Protein AF-A0A975SZF0-F1 (afdb_monomer_lite)

Radius of gyration: 10.31 Å; chains: 1; bounding box: 25×17×26 Å

Sequence (58 aa):
MTTYRFLDGMGQVVTEAAFDAHADALAWAAGDDDLEEVQRVEYLGPEGDWRWAGPLLG

Secondary structure (DSSP, 8-state):
-EEEEEEETTS-EEEEEEESSHHHHHHHHHT-GGGTTEEEEEEE-TTS-EEEEE-S--

Structure (mmCIF, N/CA/C/O backbone):
data_AF-A0A975SZF0-F1
#
_entry.id   AF-A0A975SZF0-F1
#
loop_
_atom_site.group_PDB
_atom_site.id
_atom_site.type_symbol
_atom_site.label_atom_id
_atom_site.label_alt_id
_atom_site.label_comp_id
_atom_site.label_asym_id
_atom_site.label_entity_id
_atom_site.label_seq_id
_atom_site.pdbx_PDB_ins_code
_atom_site.Cartn_x
_atom_site.Cartn_y
_atom_site.Cartn_z
_atom_site.occupancy
_atom_site.B_iso_or_equiv
_atom_site.auth_seq_id
_atom_site.auth_comp_id
_atom_site.auth_asym_id
_atom_site.auth_atom_id
_atom_site.pdbx_PDB_model_num
ATOM 1 N N . MET A 1 1 ? -10.241 4.782 5.570 1.00 89.19 1 MET A N 1
ATOM 2 C CA . MET A 1 1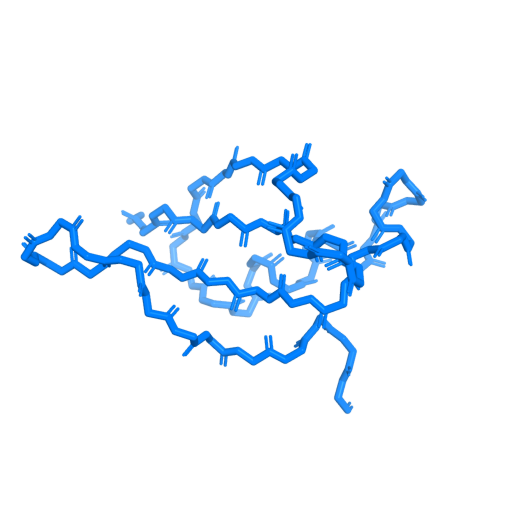 ? -8.792 4.897 5.331 1.00 89.19 1 MET A CA 1
ATOM 3 C C . MET A 1 1 ? -8.014 3.788 6.027 1.00 89.19 1 MET A C 1
ATOM 5 O O . MET A 1 1 ? -8.010 3.715 7.251 1.00 89.19 1 MET A O 1
ATOM 9 N N . THR A 1 2 ? -7.380 2.931 5.234 1.00 95.69 2 THR A N 1
ATOM 10 C CA . THR A 1 2 ? -6.432 1.894 5.655 1.00 95.69 2 THR A CA 1
ATOM 11 C C . THR A 1 2 ? -5.024 2.382 5.336 1.00 95.69 2 THR A C 1
ATOM 13 O O . THR A 1 2 ? -4.805 2.943 4.262 1.00 95.69 2 THR A O 1
ATOM 16 N N . THR A 1 3 ? -4.076 2.192 6.251 1.00 97.38 3 THR A N 1
ATOM 17 C CA . THR A 1 3 ? -2.668 2.525 6.001 1.00 97.38 3 THR A CA 1
ATOM 18 C C . THR A 1 3 ? -2.034 1.449 5.133 1.00 97.38 3 THR A C 1
ATOM 20 O O . THR A 1 3 ? -2.138 0.261 5.441 1.00 97.38 3 THR A O 1
ATOM 23 N N . TYR A 1 4 ? -1.362 1.873 4.073 1.00 97.12 4 TYR A N 1
ATOM 24 C CA . TYR A 1 4 ? -0.561 1.041 3.195 1.00 97.12 4 TYR A CA 1
ATOM 25 C C . TYR A 1 4 ? 0.903 1.433 3.327 1.00 97.12 4 TYR A C 1
ATOM 27 O O . TYR A 1 4 ? 1.221 2.609 3.499 1.00 97.12 4 TYR A O 1
ATOM 35 N N . ARG A 1 5 ? 1.783 0.443 3.211 1.00 97.06 5 ARG A N 1
ATOM 36 C CA . ARG A 1 5 ? 3.217 0.658 3.053 1.00 97.06 5 ARG A CA 1
ATOM 37 C C . ARG A 1 5 ? 3.698 -0.002 1.773 1.00 97.06 5 ARG A C 1
ATOM 39 O O . ARG A 1 5 ? 3.241 -1.091 1.410 1.00 97.06 5 ARG A O 1
ATOM 46 N N . PHE A 1 6 ? 4.619 0.675 1.113 1.00 95.94 6 PHE A N 1
ATOM 47 C CA . PHE A 1 6 ? 5.166 0.294 -0.177 1.00 95.94 6 PHE A CA 1
ATOM 48 C C . PHE A 1 6 ? 6.630 -0.045 0.032 1.00 95.94 6 PHE A C 1
ATOM 50 O O . PHE A 1 6 ? 7.364 0.735 0.644 1.00 95.94 6 PHE A O 1
ATOM 57 N N . LEU A 1 7 ? 7.023 -1.239 -0.399 1.00 96.75 7 LEU A N 1
ATOM 58 C CA . LEU A 1 7 ? 8.341 -1.781 -0.130 1.00 96.75 7 LEU A CA 1
ATOM 59 C C . LEU A 1 7 ? 9.095 -2.0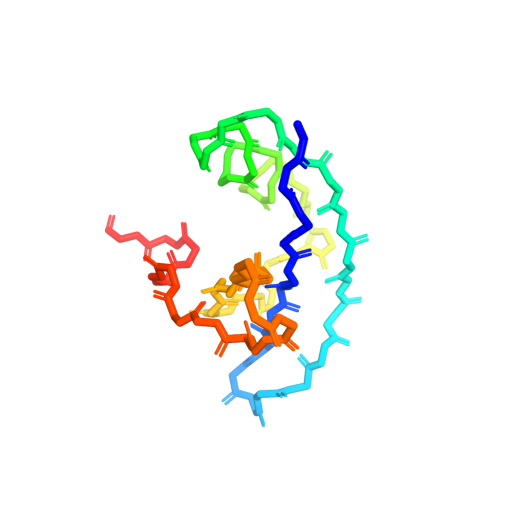82 -1.415 1.00 96.75 7 LEU A C 1
ATOM 61 O O . LEU A 1 7 ? 8.513 -2.571 -2.390 1.00 96.75 7 LEU A O 1
ATOM 65 N N . ASP A 1 8 ? 10.399 -1.845 -1.361 1.00 94.50 8 ASP A N 1
ATOM 66 C CA . ASP A 1 8 ? 11.336 -2.211 -2.413 1.00 94.50 8 ASP A CA 1
ATOM 67 C C . ASP A 1 8 ? 11.537 -3.741 -2.499 1.00 94.50 8 ASP A C 1
ATOM 69 O O . ASP A 1 8 ? 10.991 -4.533 -1.716 1.00 94.50 8 ASP A O 1
ATOM 73 N N . GLY A 1 9 ? 12.364 -4.183 -3.450 1.00 90.88 9 GLY A N 1
ATOM 74 C CA . GLY A 1 9 ? 12.723 -5.599 -3.609 1.00 90.88 9 GLY A CA 1
ATOM 75 C C . GLY A 1 9 ? 13.494 -6.210 -2.427 1.00 90.88 9 GLY A C 1
ATOM 76 O O . GLY A 1 9 ? 13.601 -7.433 -2.333 1.00 90.88 9 GLY A O 1
ATOM 77 N N . MET A 1 10 ? 14.018 -5.390 -1.513 1.00 94.00 10 MET A N 1
ATOM 78 C CA . MET A 1 10 ? 14.702 -5.809 -0.284 1.00 94.00 10 MET A CA 1
ATOM 79 C C . MET A 1 10 ? 13.765 -5.821 0.936 1.00 94.00 10 MET A C 1
ATOM 81 O O . MET A 1 10 ? 14.187 -6.190 2.037 1.00 94.00 10 MET A O 1
ATOM 85 N N . GLY A 1 11 ? 12.496 -5.443 0.762 1.00 93.12 11 GLY A N 1
ATOM 86 C CA . GLY A 1 11 ? 11.523 -5.323 1.841 1.00 93.12 11 GLY A CA 1
ATOM 87 C C . GLY A 1 11 ? 11.756 -4.110 2.744 1.00 93.12 11 GLY A C 1
ATOM 88 O O . GLY A 1 11 ? 11.309 -4.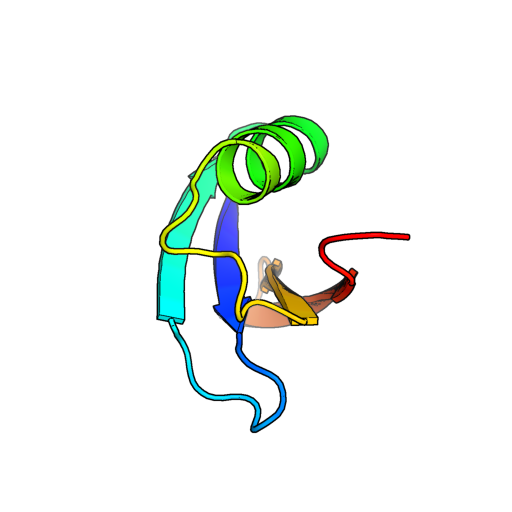129 3.891 1.00 93.12 11 GLY A O 1
ATOM 89 N N . GLN A 1 12 ? 12.470 -3.085 2.275 1.00 95.62 12 GLN A N 1
ATOM 90 C CA . GLN A 1 12 ? 12.572 -1.797 2.959 1.00 95.62 12 GLN A CA 1
ATOM 91 C C . GLN A 1 12 ? 11.360 -0.935 2.626 1.00 95.62 12 GLN A C 1
ATOM 93 O O . GLN A 1 12 ? 10.854 -0.974 1.510 1.00 95.62 12 GLN A O 1
ATOM 98 N N . VAL A 1 13 ? 10.884 -0.164 3.603 1.00 95.75 13 VAL A N 1
ATOM 99 C CA . VAL A 1 13 ? 9.763 0.757 3.396 1.00 95.75 13 VAL A CA 1
ATOM 100 C C . VAL A 1 13 ? 10.263 1.969 2.622 1.00 95.75 13 VAL A C 1
ATOM 102 O O . VAL A 1 13 ? 11.106 2.711 3.121 1.00 95.75 13 VAL A O 1
ATOM 105 N N . VAL A 1 14 ? 9.709 2.167 1.430 1.00 95.12 14 VAL A N 1
ATOM 106 C CA . VAL A 1 14 ? 9.930 3.360 0.608 1.00 95.12 14 VAL A CA 1
ATOM 107 C C . VAL A 1 14 ? 9.030 4.486 1.113 1.00 95.12 14 VAL A C 1
ATOM 109 O O . VAL A 1 14 ? 9.480 5.606 1.336 1.00 95.12 14 VAL A O 1
ATOM 112 N N . THR A 1 15 ? 7.750 4.176 1.352 1.00 95.75 15 THR A N 1
ATOM 113 C CA . THR A 1 15 ? 6.763 5.148 1.836 1.00 95.75 15 THR A CA 1
ATOM 114 C C . THR A 1 15 ? 5.551 4.483 2.496 1.00 95.75 15 THR A C 1
ATOM 116 O O . THR A 1 15 ? 5.294 3.286 2.318 1.00 95.75 15 THR A O 1
ATOM 119 N N . GLU A 1 16 ? 4.793 5.278 3.251 1.00 96.44 16 GLU A N 1
ATOM 120 C CA . GLU A 1 16 ? 3.544 4.896 3.910 1.00 96.44 16 GLU A CA 1
ATOM 121 C C . GLU A 1 16 ? 2.474 5.961 3.662 1.00 96.44 16 GLU A C 1
ATOM 123 O O . GLU A 1 16 ? 2.714 7.156 3.838 1.00 96.44 16 GLU A O 1
ATOM 128 N N . ALA A 1 17 ? 1.272 5.536 3.281 1.00 95.50 17 ALA A N 1
ATOM 129 C CA . ALA A 1 17 ? 0.159 6.439 3.013 1.00 95.50 17 ALA A CA 1
ATOM 130 C C . ALA A 1 17 ? -1.190 5.760 3.283 1.00 95.50 17 ALA A C 1
ATOM 132 O O . ALA A 1 17 ? -1.313 4.535 3.244 1.00 95.50 17 ALA A O 1
ATOM 133 N N . ALA A 1 18 ? -2.215 6.556 3.595 1.00 96.88 18 ALA A N 1
ATOM 134 C CA . ALA A 1 18 ? -3.546 6.054 3.917 1.00 96.88 18 ALA A CA 1
ATOM 135 C C . ALA A 1 18 ? -4.515 6.268 2.750 1.00 96.88 18 ALA A C 1
ATOM 137 O O . ALA A 1 18 ? -4.646 7.382 2.249 1.00 96.88 18 ALA A O 1
ATOM 138 N N . PHE A 1 19 ? -5.236 5.212 2.370 1.00 96.19 19 PHE A N 1
ATOM 139 C CA . PHE A 1 19 ? -6.180 5.219 1.249 1.00 96.19 19 PHE A CA 1
ATOM 140 C C . PHE A 1 19 ? -7.518 4.612 1.660 1.00 96.19 19 PHE A C 1
ATOM 142 O O . PHE A 1 19 ? -7.586 3.801 2.587 1.00 96.19 19 PHE A O 1
ATOM 149 N N . ASP A 1 20 ? -8.601 4.997 0.991 1.00 95.12 20 ASP A N 1
ATOM 150 C CA . ASP A 1 20 ? -9.927 4.431 1.260 1.00 95.12 20 ASP A CA 1
ATOM 151 C C . ASP A 1 20 ? -10.151 3.090 0.562 1.00 95.12 20 ASP A C 1
ATOM 153 O O . ASP A 1 20 ? -10.796 2.213 1.142 1.00 95.12 20 ASP A O 1
ATOM 157 N N . ALA A 1 21 ? -9.561 2.890 -0.619 1.00 92.31 21 ALA A N 1
ATOM 158 C CA . ALA A 1 21 ? -9.549 1.606 -1.303 1.00 92.31 21 ALA A CA 1
ATOM 159 C C . ALA A 1 21 ? -8.135 1.168 -1.701 1.00 92.31 21 ALA A C 1
ATOM 161 O O . ALA A 1 21 ? -7.247 1.974 -1.974 1.00 92.31 21 ALA A O 1
ATOM 162 N N . HIS A 1 22 ? -7.949 -0.149 -1.812 1.00 92.50 22 HIS A N 1
ATOM 163 C CA . HIS A 1 22 ? -6.699 -0.730 -2.301 1.00 92.50 22 HIS A CA 1
ATOM 164 C C . HIS A 1 22 ? -6.369 -0.278 -3.732 1.00 92.50 22 HIS A C 1
ATOM 166 O O . HIS A 1 22 ? -5.209 -0.02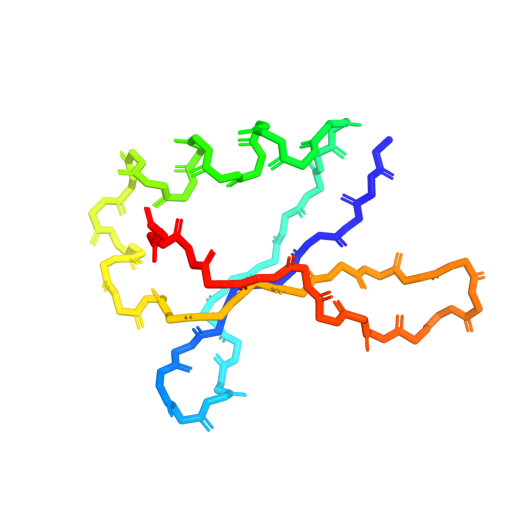9 -4.040 1.00 92.50 22 HIS A O 1
ATOM 172 N N . ALA A 1 23 ? -7.386 -0.122 -4.585 1.00 93.38 23 ALA A N 1
ATOM 173 C CA . ALA A 1 23 ? -7.206 0.364 -5.950 1.00 93.38 23 ALA A CA 1
ATOM 174 C C . ALA A 1 23 ? -6.629 1.789 -5.991 1.00 93.38 23 ALA A C 1
ATOM 176 O O . ALA A 1 23 ? -5.788 2.064 -6.840 1.00 93.38 23 ALA A O 1
ATOM 177 N N . ASP A 1 24 ? -7.019 2.660 -5.053 1.00 94.19 24 ASP A N 1
ATOM 178 C CA . ASP A 1 24 ? -6.481 4.022 -4.960 1.00 94.19 24 ASP A CA 1
ATOM 179 C C . ASP A 1 24 ? -5.006 4.003 -4.546 1.00 94.19 24 ASP A C 1
ATOM 181 O O . ASP A 1 24 ? -4.203 4.740 -5.108 1.00 94.19 24 ASP A O 1
ATOM 185 N N . ALA A 1 25 ? -4.637 3.116 -3.614 1.00 94.06 25 ALA A N 1
ATOM 186 C CA . ALA A 1 25 ? -3.251 2.924 -3.187 1.00 94.06 25 ALA A CA 1
ATOM 187 C C . ALA A 1 25 ? -2.353 2.464 -4.349 1.00 94.06 25 ALA A C 1
ATOM 189 O O . ALA A 1 25 ? -1.245 2.970 -4.514 1.00 94.06 25 ALA A O 1
ATOM 190 N N . LEU A 1 26 ? -2.842 1.526 -5.169 1.00 92.88 26 LEU A N 1
ATOM 191 C CA . LEU A 1 26 ? -2.121 1.042 -6.349 1.00 92.88 26 LEU A CA 1
ATOM 192 C C . LEU A 1 26 ? -2.036 2.109 -7.443 1.00 92.88 26 LEU A C 1
ATOM 194 O O . LEU A 1 26 ? -0.968 2.311 -8.005 1.00 92.88 26 LEU A O 1
ATOM 198 N N . ALA A 1 27 ? -3.139 2.801 -7.739 1.00 92.94 27 ALA A N 1
ATOM 199 C CA . ALA A 1 27 ? -3.166 3.844 -8.761 1.00 92.94 27 ALA A CA 1
ATOM 200 C C . ALA A 1 27 ? -2.270 5.033 -8.394 1.00 92.94 27 ALA A C 1
ATOM 202 O O . ALA A 1 27 ? -1.600 5.581 -9.264 1.00 92.94 27 ALA A O 1
ATOM 203 N N . TRP A 1 28 ? -2.240 5.407 -7.112 1.00 92.56 28 TRP A N 1
ATOM 204 C CA . TRP A 1 28 ? -1.330 6.423 -6.598 1.00 92.56 28 TRP A CA 1
ATOM 205 C C . TRP A 1 28 ? 0.129 6.000 -6.777 1.00 92.56 28 TRP A C 1
ATOM 207 O O . TRP A 1 28 ? 0.892 6.735 -7.391 1.00 92.56 28 TRP A O 1
ATOM 217 N N . ALA A 1 29 ? 0.494 4.798 -6.320 1.00 91.50 29 ALA A N 1
ATOM 218 C CA . ALA A 1 29 ? 1.878 4.341 -6.395 1.00 91.50 29 ALA A CA 1
ATOM 219 C C . ALA A 1 29 ? 2.353 4.041 -7.825 1.00 91.50 29 ALA A C 1
ATOM 221 O O . ALA A 1 29 ? 3.525 4.215 -8.124 1.00 91.50 29 ALA A O 1
ATOM 222 N N . ALA A 1 30 ? 1.460 3.632 -8.727 1.00 89.44 30 ALA A N 1
ATOM 223 C CA . ALA A 1 30 ? 1.794 3.427 -10.136 1.00 89.44 30 ALA A CA 1
ATOM 224 C C . ALA A 1 30 ? 1.954 4.740 -10.926 1.00 89.44 30 ALA A C 1
ATOM 226 O O . ALA A 1 30 ? 2.495 4.719 -12.029 1.00 89.44 30 ALA A O 1
ATOM 227 N N . GLY A 1 31 ? 1.431 5.856 -10.410 1.00 87.88 31 GLY A N 1
ATOM 228 C CA . GLY A 1 31 ? 1.519 7.175 -11.040 1.00 87.88 31 GLY A CA 1
ATOM 229 C C . GLY A 1 31 ? 2.685 8.031 -10.546 1.00 87.88 31 GLY A C 1
ATOM 230 O O . GLY A 1 31 ? 2.792 9.178 -10.975 1.00 87.88 31 GLY A O 1
ATOM 231 N N . ASP A 1 32 ? 3.503 7.504 -9.637 1.00 87.25 32 ASP A N 1
ATOM 232 C CA . ASP A 1 32 ? 4.612 8.207 -9.003 1.00 87.25 32 ASP A CA 1
ATOM 233 C C . ASP A 1 32 ? 5.941 7.573 -9.442 1.00 87.25 32 ASP A C 1
ATOM 235 O O . ASP A 1 32 ? 6.232 6.425 -9.097 1.00 87.25 32 ASP A O 1
ATOM 239 N N . ASP A 1 33 ? 6.734 8.306 -10.230 1.00 79.12 33 ASP A N 1
ATOM 240 C CA . ASP A 1 33 ? 8.050 7.852 -10.703 1.00 79.12 33 ASP A CA 1
ATOM 241 C C . ASP A 1 33 ? 9.024 7.581 -9.533 1.00 79.12 33 ASP A C 1
ATOM 243 O O . ASP A 1 33 ? 9.904 6.731 -9.643 1.00 79.12 33 ASP A O 1
ATOM 247 N N . ASP A 1 34 ? 8.845 8.212 -8.364 1.00 79.38 34 ASP A N 1
ATOM 248 C CA . ASP A 1 34 ? 9.685 7.936 -7.188 1.00 79.38 34 ASP A CA 1
ATOM 249 C C . ASP A 1 34 ? 9.373 6.561 -6.552 1.00 79.38 34 ASP A C 1
ATOM 251 O O . ASP A 1 34 ? 10.088 6.102 -5.659 1.00 79.38 34 ASP A O 1
ATOM 255 N N . LEU A 1 35 ? 8.316 5.876 -7.005 1.00 86.50 35 LEU A N 1
ATOM 256 C CA . LEU A 1 35 ? 7.887 4.565 -6.513 1.00 86.50 35 LEU A CA 1
ATOM 257 C C . LEU A 1 35 ? 8.129 3.431 -7.520 1.00 86.50 35 LEU A C 1
ATOM 259 O O . LEU A 1 35 ? 7.679 2.306 -7.292 1.00 86.50 35 LEU A O 1
ATOM 263 N N . GLU A 1 36 ? 8.906 3.673 -8.581 1.00 83.38 36 GLU A N 1
ATOM 264 C CA . GLU A 1 36 ? 9.318 2.648 -9.555 1.00 83.38 36 GLU A CA 1
ATOM 265 C C . GLU A 1 36 ? 10.053 1.455 -8.909 1.00 83.38 36 GLU A C 1
ATOM 267 O O . GLU A 1 36 ? 10.008 0.332 -9.416 1.00 83.38 36 GLU A O 1
ATOM 272 N N . GLU A 1 37 ? 10.722 1.671 -7.774 1.00 88.75 37 GLU A N 1
ATOM 273 C CA . GLU A 1 37 ? 11.435 0.626 -7.030 1.00 88.75 37 GLU A CA 1
ATOM 274 C C . GLU A 1 37 ? 10.521 -0.277 -6.184 1.00 88.75 37 GLU A C 1
ATOM 276 O O . GLU A 1 37 ? 10.960 -1.326 -5.695 1.00 88.75 37 GLU A O 1
ATOM 281 N N . VAL A 1 38 ? 9.248 0.095 -6.024 1.00 93.94 38 VAL A N 1
ATOM 282 C CA . VAL A 1 38 ? 8.287 -0.646 -5.210 1.00 93.94 38 VAL A CA 1
ATOM 283 C C . VAL A 1 38 ? 7.922 -1.963 -5.889 1.00 93.94 38 VAL A C 1
ATOM 285 O O . VAL A 1 38 ? 7.357 -2.012 -6.979 1.00 93.94 38 VAL A O 1
ATOM 288 N N . GLN A 1 39 ? 8.155 -3.065 -5.180 1.00 91.94 39 GLN A N 1
ATOM 289 C CA . GLN A 1 39 ? 7.804 -4.413 -5.636 1.00 91.94 39 GLN A CA 1
ATOM 290 C C . GLN A 1 39 ? 6.700 -5.055 -4.801 1.00 91.94 39 GLN A C 1
ATOM 292 O O . GLN A 1 39 ? 6.092 -6.041 -5.222 1.00 91.94 39 GLN A O 1
ATOM 297 N N . ARG A 1 40 ? 6.420 -4.514 -3.613 1.00 94.56 40 ARG A N 1
ATOM 298 C CA . ARG A 1 40 ? 5.476 -5.107 -2.670 1.00 94.56 40 ARG A CA 1
ATOM 299 C C . ARG A 1 40 ? 4.635 -4.044 -1.987 1.00 94.56 40 ARG A C 1
ATOM 301 O O . ARG A 1 40 ? 5.150 -3.035 -1.521 1.00 94.56 40 ARG A O 1
ATOM 308 N N . VAL A 1 41 ? 3.344 -4.326 -1.865 1.00 95.81 41 VAL A N 1
ATOM 309 C CA . VAL A 1 41 ? 2.391 -3.499 -1.129 1.00 95.81 41 VAL A CA 1
ATOM 310 C C . VAL A 1 41 ? 1.853 -4.296 0.053 1.00 95.81 41 VAL A C 1
ATOM 312 O O . VAL A 1 41 ? 1.479 -5.469 -0.071 1.00 95.81 41 VAL A O 1
ATOM 315 N N . GLU A 1 42 ? 1.814 -3.664 1.219 1.00 97.44 42 GLU A N 1
ATOM 316 C CA . GLU A 1 42 ? 1.223 -4.213 2.437 1.00 97.44 42 GLU A CA 1
ATOM 317 C C . GLU A 1 42 ? 0.221 -3.226 3.029 1.00 97.44 42 GLU A C 1
ATOM 319 O O . GLU A 1 42 ? 0.346 -2.019 2.842 1.00 97.44 42 GLU A O 1
ATOM 324 N N . TYR A 1 43 ? -0.772 -3.737 3.750 1.00 97.00 43 TYR A N 1
ATOM 325 C CA . TYR A 1 43 ? -1.766 -2.927 4.449 1.00 97.00 43 TYR A CA 1
ATOM 326 C C . TYR A 1 43 ? -1.777 -3.247 5.941 1.00 97.00 43 TYR A C 1
ATOM 328 O O . TYR A 1 43 ? -1.518 -4.384 6.343 1.00 97.00 43 TYR A O 1
ATOM 336 N N . LEU A 1 44 ? -2.078 -2.246 6.764 1.00 97.44 44 LEU A N 1
ATOM 337 C CA . LEU A 1 44 ? -2.187 -2.409 8.207 1.00 97.44 44 LEU A CA 1
ATOM 338 C C . LEU A 1 44 ? -3.537 -3.047 8.548 1.00 97.44 44 LEU A C 1
ATOM 340 O O . LEU A 1 44 ? -4.601 -2.468 8.315 1.00 97.44 44 LEU A O 1
ATOM 344 N N . GLY A 1 45 ? -3.487 -4.264 9.077 1.00 94.88 45 GLY A N 1
ATOM 345 C CA . GLY A 1 45 ? -4.637 -5.020 9.541 1.00 94.88 45 GLY A CA 1
ATOM 346 C C . GLY A 1 45 ? -5.257 -4.433 10.815 1.00 94.88 45 GLY A C 1
ATOM 347 O O . GLY A 1 45 ? -4.628 -3.648 11.528 1.00 94.88 45 GLY A O 1
ATOM 348 N N . PRO A 1 46 ? -6.492 -4.844 11.149 1.00 92.38 46 PRO A N 1
ATOM 349 C CA . PRO A 1 46 ? -7.210 -4.344 12.324 1.00 92.38 46 PRO A CA 1
ATOM 350 C C . PRO A 1 46 ? -6.534 -4.702 13.657 1.00 92.38 46 PRO A C 1
ATOM 352 O O . PRO A 1 46 ? -6.803 -4.060 14.667 1.00 92.38 46 PRO A O 1
ATOM 355 N N . GLU A 1 47 ? -5.659 -5.710 13.667 1.00 94.62 47 GLU A N 1
ATOM 356 C CA . GLU A 1 47 ? -4.902 -6.147 14.847 1.00 94.62 47 GLU A CA 1
ATOM 357 C C . GLU A 1 47 ? -3.539 -5.435 14.962 1.00 94.62 47 GLU A C 1
ATOM 359 O O . GLU A 1 47 ? -2.757 -5.730 15.863 1.00 94.62 47 GLU A O 1
ATOM 364 N N . GLY A 1 48 ? -3.252 -4.475 14.071 1.00 94.06 48 GLY A N 1
ATOM 365 C CA . GLY A 1 48 ? -1.982 -3.746 14.022 1.00 94.06 48 GLY A CA 1
ATOM 366 C C . GLY A 1 48 ? -0.856 -4.503 13.312 1.00 94.06 48 GLY A C 1
ATOM 367 O O . GLY A 1 48 ? 0.303 -4.102 13.407 1.00 94.06 48 GLY A O 1
ATOM 368 N N . ASP A 1 49 ? -1.176 -5.591 12.610 1.00 96.44 49 ASP A N 1
ATOM 369 C CA . ASP A 1 49 ? -0.229 -6.393 11.841 1.00 96.44 49 ASP A CA 1
ATOM 370 C C . ASP A 1 49 ? -0.205 -5.992 10.359 1.00 96.44 49 ASP A C 1
ATOM 372 O O . ASP A 1 49 ? -1.235 -5.679 9.767 1.00 96.44 49 ASP A O 1
ATOM 376 N N . TRP A 1 50 ? 0.974 -6.011 9.737 1.00 96.19 50 TRP A N 1
ATOM 377 C CA . TRP A 1 50 ? 1.109 -5.748 8.305 1.00 96.19 50 TRP A CA 1
ATOM 378 C C . TRP A 1 50 ? 0.802 -7.004 7.493 1.00 96.19 50 TRP A C 1
ATOM 380 O O . TRP A 1 50 ? 1.434 -8.046 7.680 1.00 96.19 50 TRP A O 1
ATOM 390 N N . ARG A 1 51 ? -0.151 -6.892 6.566 1.00 96.75 51 ARG A N 1
ATOM 391 C CA . ARG A 1 51 ? -0.611 -7.990 5.709 1.00 96.75 51 ARG A CA 1
ATOM 392 C C . ARG A 1 51 ? -0.247 -7.725 4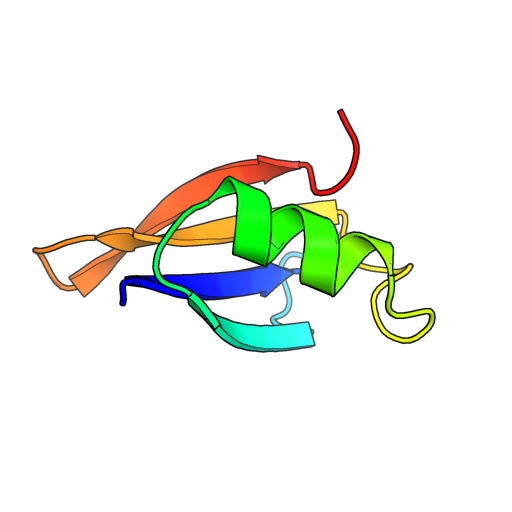.260 1.00 96.75 51 ARG A C 1
ATOM 394 O O . ARG A 1 51 ? -0.365 -6.6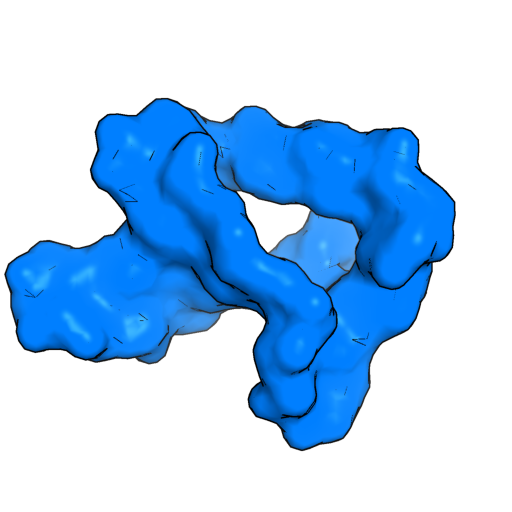03 3.773 1.00 96.75 51 ARG A O 1
ATOM 401 N N . TRP A 1 52 ? 0.178 -8.773 3.558 1.00 94.19 52 TRP A N 1
ATOM 402 C CA . TRP A 1 52 ? 0.500 -8.683 2.136 1.00 94.19 52 TRP A CA 1
ATOM 403 C C . TRP A 1 52 ? -0.753 -8.368 1.314 1.00 94.19 52 TRP A C 1
ATOM 405 O O . TRP A 1 52 ? -1.733 -9.107 1.379 1.00 94.19 52 TRP A O 1
ATOM 415 N N . ALA A 1 53 ? -0.706 -7.265 0.561 1.00 91.31 53 ALA A N 1
ATOM 416 C CA . ALA A 1 53 ? -1.773 -6.851 -0.347 1.00 91.31 53 ALA A CA 1
ATOM 417 C C . ALA A 1 53 ? -1.561 -7.422 -1.759 1.00 91.31 53 ALA A C 1
ATOM 419 O O . ALA A 1 53 ? -2.511 -7.852 -2.403 1.00 91.31 53 ALA A O 1
ATOM 420 N N . GLY A 1 54 ? -0.306 -7.449 -2.217 1.00 90.69 54 GLY A N 1
ATOM 421 C CA . GLY A 1 54 ? 0.084 -7.892 -3.556 1.00 90.69 54 GLY A CA 1
ATOM 422 C C . GLY A 1 54 ? 1.373 -7.209 -4.028 1.00 90.69 54 GLY A C 1
ATOM 423 O O . GLY A 1 54 ? 1.987 -6.466 -3.253 1.00 90.69 54 GLY A O 1
ATOM 424 N N . PRO A 1 55 ? 1.838 -7.486 -5.258 1.00 89.75 55 PRO A N 1
ATOM 425 C CA . PRO A 1 55 ? 2.811 -6.629 -5.935 1.00 89.75 55 PRO A CA 1
ATOM 426 C C . PRO A 1 55 ? 2.166 -5.295 -6.357 1.00 89.75 55 PRO A C 1
ATOM 428 O O . PRO A 1 55 ? 0.942 -5.209 -6.444 1.00 89.75 55 PRO A O 1
ATOM 431 N N . LEU A 1 56 ? 2.973 -4.257 -6.617 1.00 84.25 56 LEU A N 1
ATOM 432 C CA . LEU A 1 56 ? 2.464 -2.975 -7.136 1.00 84.25 56 LEU A CA 1
ATOM 433 C C . LEU A 1 56 ? 1.957 -3.108 -8.582 1.00 84.25 56 LEU A C 1
ATOM 435 O O . LEU A 1 56 ? 0.882 -2.615 -8.915 1.00 84.25 56 LEU A O 1
ATOM 439 N N . LEU A 1 57 ? 2.720 -3.813 -9.418 1.00 77.81 57 LEU A N 1
ATOM 440 C CA . LEU A 1 57 ? 2.362 -4.159 -10.791 1.00 77.81 57 LEU A CA 1
ATOM 441 C C . LEU A 1 57 ? 2.124 -5.672 -10.855 1.00 77.81 57 LEU A C 1
ATOM 443 O O . LEU A 1 57 ? 2.995 -6.453 -10.464 1.00 77.81 57 LEU A O 1
ATOM 447 N N . GLY A 1 58 ? 0.934 -6.075 -11.300 1.00 58.19 58 GLY A N 1
ATOM 448 C CA . GLY A 1 58 ? 0.508 -7.470 -11.452 1.00 58.19 58 GLY A CA 1
ATOM 449 C C . GLY A 1 58 ? 0.034 -7.765 -12.863 1.00 58.19 58 GLY A C 1
ATOM 450 O O . GLY A 1 58 ? -0.582 -6.860 -13.468 1.00 58.19 58 GLY A O 1
#

Organism: NCBI:txid2849501

Foldseek 3Di:
DWKKFFAFPVRDTPDIDDDPDPVVVLVVLVVDPSNPRTQFMWIQDPVRDTHTPHTSPD

pLDDT: mean 92.1, std 6.42, range [58.19, 97.44]